Protein AF-A0AAQ4E4M3-F1 (afdb_monomer_lite)

Sequence (97 aa):
MPHSAQDTNKAARLACGCLLQVVDAVLTGKCRNGVALTRPPGHHSDKDTVSGFCIFNNAAVAARYAMQRYGLKRILIFDWDVHHGNGTQEIFYDSNS

Structure (mmCIF, N/CA/C/O backbone):
data_AF-A0AAQ4E4M3-F1
#
_entry.id   AF-A0AAQ4E4M3-F1
#
loop_
_atom_site.group_PDB
_atom_site.id
_atom_site.type_symbol
_atom_site.label_atom_id
_atom_site.label_alt_id
_atom_site.label_comp_id
_atom_site.label_asym_id
_atom_site.label_entity_id
_atom_site.label_seq_id
_atom_site.pdbx_PDB_ins_code
_atom_site.Cartn_x
_atom_site.Cartn_y
_atom_site.Cartn_z
_atom_site.occupancy
_atom_site.B_iso_or_equiv
_atom_site.aut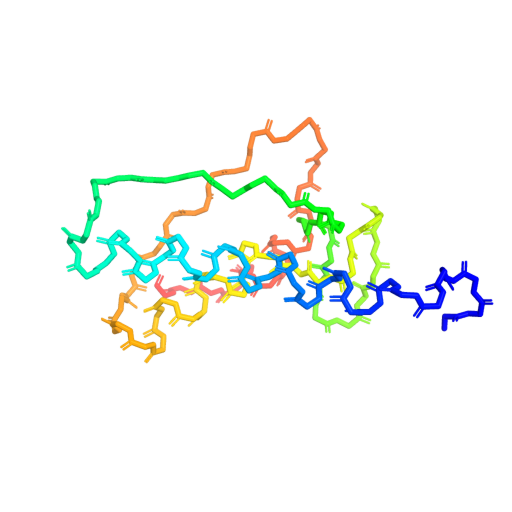h_seq_id
_atom_site.auth_comp_id
_atom_site.auth_asym_id
_atom_site.auth_atom_id
_atom_site.pdbx_PDB_model_num
ATOM 1 N N . MET A 1 1 ? 19.116 4.209 -9.890 1.00 54.31 1 MET A N 1
ATOM 2 C CA . MET A 1 1 ? 18.106 3.936 -10.938 1.00 54.31 1 MET A CA 1
ATOM 3 C C . MET A 1 1 ? 18.424 4.752 -12.189 1.00 54.31 1 MET A C 1
ATOM 5 O O . MET A 1 1 ? 17.893 5.845 -12.319 1.00 54.31 1 MET A O 1
ATOM 9 N N . PRO A 1 2 ? 19.304 4.289 -13.094 1.00 49.12 2 PRO A N 1
ATOM 10 C CA . PRO A 1 2 ? 19.677 5.062 -14.283 1.00 49.12 2 PRO A CA 1
ATOM 11 C C . PRO A 1 2 ? 18.683 4.933 -15.458 1.00 49.12 2 PRO A C 1
ATOM 13 O O . PRO A 1 2 ? 18.888 5.575 -16.482 1.00 49.12 2 PRO A O 1
ATOM 16 N N . HIS A 1 3 ? 17.624 4.116 -15.338 1.00 64.38 3 HIS A N 1
ATOM 17 C CA . HIS A 1 3 ? 16.763 3.740 -16.477 1.00 64.38 3 HIS A CA 1
ATOM 18 C C . HIS A 1 3 ? 15.246 3.830 -16.225 1.00 64.38 3 HIS A C 1
ATOM 20 O O . HIS A 1 3 ? 14.467 3.353 -17.047 1.00 64.38 3 HIS A O 1
ATOM 26 N N . SER A 1 4 ? 14.786 4.422 -15.118 1.00 76.25 4 SER A N 1
ATOM 27 C CA . SER A 1 4 ? 13.355 4.705 -14.946 1.00 76.25 4 SER A CA 1
ATOM 28 C C . SER A 1 4 ? 12.974 6.002 -15.667 1.00 76.25 4 SER A C 1
ATOM 30 O O . SER A 1 4 ? 13.753 6.953 -15.706 1.00 76.25 4 SER A O 1
ATOM 32 N N . ALA A 1 5 ? 11.765 6.058 -16.236 1.00 85.56 5 ALA A N 1
ATOM 33 C CA . ALA A 1 5 ? 11.249 7.289 -16.833 1.00 85.56 5 ALA A CA 1
ATOM 34 C C . ALA A 1 5 ? 11.221 8.416 -15.785 1.00 85.56 5 ALA A C 1
ATOM 36 O O . ALA A 1 5 ? 10.956 8.144 -14.609 1.00 85.56 5 ALA A O 1
ATOM 37 N N . GLN A 1 6 ? 11.451 9.663 -16.207 1.00 86.44 6 GLN A N 1
ATOM 38 C CA . GLN A 1 6 ? 11.598 10.827 -15.317 1.00 86.44 6 GLN A CA 1
ATOM 39 C C . GLN A 1 6 ? 10.451 10.960 -14.295 1.00 86.44 6 GLN A C 1
ATOM 41 O O . GLN A 1 6 ? 10.694 11.251 -13.125 1.00 86.44 6 GLN A O 1
ATOM 46 N N . ASP A 1 7 ? 9.215 10.637 -14.690 1.00 94.31 7 ASP A N 1
ATOM 47 C CA . ASP A 1 7 ? 8.029 10.741 -13.828 1.00 94.31 7 ASP A CA 1
ATOM 48 C C . ASP A 1 7 ? 7.751 9.512 -12.946 1.00 94.31 7 ASP A C 1
ATOM 50 O O . ASP A 1 7 ? 6.785 9.505 -12.179 1.00 94.31 7 ASP A O 1
ATOM 54 N N . THR A 1 8 ? 8.582 8.468 -13.003 1.00 95.19 8 THR A N 1
ATOM 55 C CA . THR A 1 8 ? 8.327 7.192 -12.307 1.00 95.19 8 THR A CA 1
ATOM 56 C C . THR A 1 8 ? 8.170 7.379 -10.800 1.00 95.19 8 THR A C 1
ATOM 58 O O . THR A 1 8 ? 7.265 6.806 -10.198 1.00 95.19 8 THR A O 1
ATOM 61 N N . ASN A 1 9 ? 9.009 8.214 -10.178 1.00 95.25 9 ASN A N 1
ATOM 62 C CA . ASN A 1 9 ? 8.910 8.474 -8.741 1.00 95.25 9 ASN A CA 1
ATOM 63 C C . ASN A 1 9 ? 7.593 9.183 -8.386 1.00 95.25 9 ASN A C 1
ATOM 65 O O . ASN A 1 9 ? 6.900 8.778 -7.452 1.00 95.25 9 ASN A O 1
ATOM 69 N N . LYS A 1 10 ? 7.209 10.201 -9.165 1.00 97.44 10 LYS A N 1
ATOM 70 C CA . LYS A 1 10 ? 5.943 10.920 -8.981 1.00 97.44 10 LYS A CA 1
ATOM 71 C C . LYS A 1 10 ? 4.753 9.973 -9.134 1.00 97.44 10 LYS A C 1
ATOM 73 O O . LYS A 1 10 ? 3.871 9.975 -8.278 1.00 97.44 10 LYS A O 1
ATOM 78 N N . ALA A 1 11 ? 4.756 9.140 -10.173 1.00 98.00 11 ALA A N 1
ATOM 79 C CA . ALA A 1 11 ? 3.724 8.134 -10.403 1.00 98.00 11 ALA A CA 1
ATOM 80 C C . ALA A 1 11 ? 3.636 7.126 -9.246 1.00 98.00 11 ALA A C 1
ATOM 82 O O . ALA A 1 11 ? 2.543 6.860 -8.760 1.00 98.00 11 ALA A O 1
ATOM 83 N N . ALA A 1 12 ? 4.769 6.633 -8.736 1.00 97.88 12 ALA A N 1
ATOM 84 C CA . ALA A 1 12 ? 4.807 5.722 -7.590 1.00 97.88 12 ALA A CA 1
ATOM 85 C C . ALA A 1 12 ? 4.226 6.354 -6.313 1.00 97.88 12 ALA A C 1
ATOM 87 O O . ALA A 1 12 ? 3.442 5.723 -5.607 1.00 97.88 12 ALA A O 1
ATOM 88 N N . ARG A 1 13 ? 4.536 7.628 -6.033 1.00 98.19 13 ARG A N 1
ATOM 89 C CA . ARG A 1 13 ? 3.942 8.355 -4.893 1.00 98.19 13 ARG A CA 1
ATOM 90 C C . ARG A 1 13 ? 2.431 8.533 -5.053 1.00 98.19 13 ARG A C 1
ATOM 92 O O . ARG A 1 13 ? 1.700 8.404 -4.073 1.00 98.19 13 ARG A O 1
ATOM 99 N N . LEU A 1 14 ? 1.961 8.806 -6.272 1.00 98.62 14 LEU A N 1
ATOM 100 C CA . LEU A 1 14 ? 0.530 8.903 -6.580 1.00 98.62 14 LEU A CA 1
ATOM 101 C C . LEU A 1 14 ? -0.179 7.546 -6.462 1.00 98.62 14 LEU A C 1
ATOM 103 O O . LEU A 1 14 ? -1.293 7.504 -5.950 1.00 98.62 14 LEU A O 1
ATOM 107 N N . ALA A 1 15 ? 0.466 6.448 -6.867 1.00 98.62 15 ALA A N 1
ATOM 108 C CA . ALA A 1 15 ? -0.048 5.089 -6.700 1.00 98.62 15 ALA A CA 1
ATOM 109 C C . ALA A 1 15 ? -0.287 4.758 -5.217 1.00 98.62 15 ALA A C 1
ATO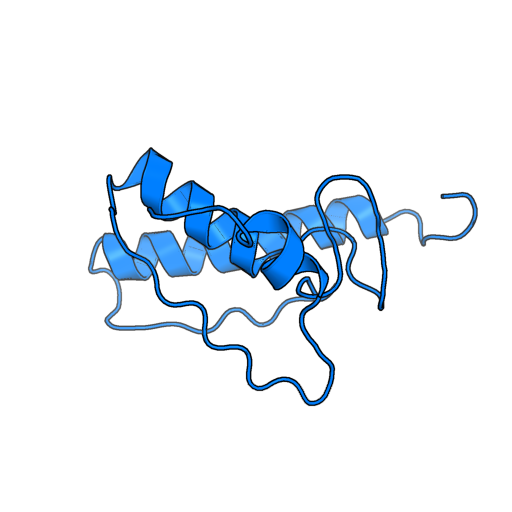M 111 O O . ALA A 1 15 ? -1.408 4.410 -4.847 1.00 98.62 15 ALA A O 1
ATOM 112 N N . CYS A 1 16 ? 0.709 4.979 -4.349 1.00 98.56 16 CYS A N 1
ATOM 113 C CA . CYS A 1 16 ? 0.531 4.855 -2.898 1.00 98.56 16 CYS A CA 1
ATOM 114 C C . CYS A 1 16 ? -0.602 5.759 -2.391 1.00 98.56 16 CYS A C 1
ATOM 116 O O . CYS A 1 16 ? -1.517 5.293 -1.717 1.00 98.56 16 CYS A O 1
ATOM 118 N N . GLY A 1 17 ? -0.562 7.050 -2.738 1.00 98.69 17 GLY A N 1
ATOM 119 C CA . GLY A 1 17 ? -1.536 8.038 -2.271 1.00 98.69 17 GLY A CA 1
ATOM 120 C C . GLY A 1 17 ? -2.977 7.703 -2.655 1.00 98.69 17 GLY A C 1
ATOM 121 O O . GLY A 1 17 ? -3.880 7.893 -1.845 1.00 98.69 17 GLY A O 1
ATOM 122 N N . CYS A 1 18 ? -3.198 7.148 -3.849 1.00 98.62 18 CYS A N 1
ATOM 123 C CA . CYS A 1 18 ? -4.512 6.700 -4.301 1.00 98.62 18 CYS A CA 1
ATOM 124 C C . CYS A 1 18 ? -5.094 5.625 -3.371 1.00 98.62 18 CYS A C 1
ATOM 126 O O . CYS A 1 18 ? -6.240 5.746 -2.939 1.00 98.62 18 CYS A O 1
ATOM 128 N N . LEU A 1 19 ? -4.295 4.623 -2.987 1.00 98.75 19 LEU A N 1
ATOM 129 C CA . LEU A 1 19 ? -4.744 3.593 -2.050 1.00 98.75 19 LEU A CA 1
ATOM 130 C C . LEU A 1 19 ? -4.970 4.156 -0.638 1.00 98.75 19 LEU A C 1
ATOM 132 O O . LEU A 1 19 ? -5.935 3.768 0.017 1.00 98.75 19 LEU A O 1
ATOM 136 N N . LEU A 1 20 ? -4.157 5.119 -0.189 1.00 98.88 20 LEU A N 1
ATOM 137 C CA . LEU A 1 20 ? -4.389 5.796 1.095 1.00 98.88 20 LEU A CA 1
ATOM 138 C C . LEU A 1 20 ? -5.730 6.544 1.126 1.00 98.88 20 LEU A C 1
ATOM 140 O O . LEU A 1 20 ? -6.430 6.483 2.131 1.00 98.88 20 LEU A O 1
ATOM 144 N N . GLN A 1 21 ? -6.134 7.186 0.024 1.00 98.81 21 GLN A N 1
ATOM 145 C CA . GLN A 1 21 ? -7.451 7.831 -0.064 1.00 98.81 21 GLN A CA 1
ATOM 146 C C . GLN A 1 21 ? -8.603 6.823 0.038 1.00 98.81 21 GLN A C 1
ATOM 148 O O . GLN A 1 21 ? -9.624 7.125 0.656 1.00 98.81 21 GLN A O 1
ATOM 153 N N . VAL A 1 22 ? -8.445 5.619 -0.526 1.00 98.81 22 VAL A N 1
ATOM 154 C CA . VAL A 1 22 ? -9.428 4.534 -0.365 1.00 98.81 22 VAL A CA 1
ATOM 155 C C . VAL A 1 22 ? -9.502 4.084 1.094 1.00 98.81 22 VAL A C 1
ATOM 157 O O . VAL A 1 22 ? -10.602 3.954 1.630 1.00 98.81 22 VAL A O 1
ATOM 160 N N . VAL A 1 23 ? -8.355 3.900 1.756 1.00 98.81 23 VAL A N 1
ATOM 161 C CA . VAL A 1 23 ? -8.295 3.566 3.189 1.00 98.81 23 VAL A CA 1
ATOM 162 C C . VAL A 1 23 ? -9.005 4.628 4.028 1.00 98.81 23 VAL A C 1
ATOM 164 O O . VAL A 1 23 ? -9.867 4.280 4.834 1.00 98.81 23 VAL A O 1
ATOM 167 N N . ASP A 1 24 ? -8.708 5.910 3.805 1.00 98.81 24 ASP A N 1
ATOM 168 C CA . ASP A 1 24 ? -9.361 7.021 4.501 1.00 98.81 24 ASP A CA 1
ATOM 169 C C . ASP A 1 24 ? -10.878 6.998 4.288 1.00 98.81 24 ASP A C 1
ATOM 171 O O . ASP A 1 24 ? -11.644 7.117 5.245 1.00 98.81 24 ASP A O 1
ATOM 175 N N . ALA A 1 25 ? -11.339 6.838 3.044 1.00 98.88 25 ALA A N 1
ATOM 176 C CA . ALA A 1 25 ? -12.762 6.840 2.718 1.00 98.88 25 ALA A CA 1
ATOM 177 C C . ALA A 1 25 ? -13.519 5.691 3.402 1.00 98.88 25 ALA A C 1
ATOM 179 O O . ALA A 1 25 ? -14.605 5.916 3.942 1.00 98.88 25 ALA A O 1
ATOM 180 N N . VAL A 1 26 ? -12.929 4.493 3.442 1.00 98.81 26 VAL A N 1
ATOM 181 C CA . VAL A 1 26 ? -13.522 3.326 4.109 1.00 98.81 26 VAL A CA 1
ATOM 182 C C . VAL A 1 26 ? -13.518 3.501 5.628 1.00 98.81 26 VAL A C 1
ATOM 184 O O . VAL A 1 26 ? -14.558 3.355 6.267 1.00 98.81 26 VAL A O 1
ATOM 187 N N . LEU A 1 27 ? -12.381 3.866 6.227 1.00 98.62 27 LEU A N 1
ATOM 188 C CA . LEU A 1 27 ? -12.251 3.960 7.687 1.00 98.62 27 LEU A CA 1
ATOM 189 C C . LEU A 1 27 ? -12.970 5.172 8.293 1.00 98.62 27 LEU A C 1
ATOM 191 O O . LEU A 1 27 ? -13.291 5.158 9.477 1.00 98.62 27 LEU A O 1
ATOM 195 N N . THR A 1 28 ? -13.267 6.202 7.496 1.00 98.56 28 THR A N 1
ATOM 196 C CA . THR A 1 28 ? -14.110 7.340 7.914 1.00 98.56 28 THR A CA 1
ATOM 197 C C . THR A 1 28 ? -15.596 7.149 7.604 1.00 98.56 28 THR A C 1
ATOM 199 O O . THR A 1 28 ? -16.389 8.050 7.862 1.00 98.56 28 THR A O 1
ATOM 202 N N . GLY A 1 29 ? -15.994 5.998 7.051 1.00 98.44 29 GLY A N 1
ATOM 203 C CA . GLY A 1 29 ? -17.393 5.684 6.753 1.00 98.44 29 GLY A CA 1
ATOM 204 C C . GLY A 1 29 ? -17.978 6.423 5.545 1.00 98.44 29 GLY A C 1
ATOM 205 O O . GLY A 1 29 ? -19.188 6.374 5.338 1.00 98.44 29 GLY A O 1
ATOM 206 N N . LYS A 1 30 ? -17.153 7.086 4.721 1.00 98.69 30 LYS A N 1
ATOM 207 C CA . LYS A 1 30 ? -17.604 7.721 3.467 1.00 98.69 30 LYS A CA 1
ATOM 208 C C . LYS A 1 30 ? -18.047 6.691 2.429 1.00 98.69 30 LYS A C 1
ATOM 210 O O . LYS A 1 30 ? -18.891 6.988 1.590 1.00 98.69 30 LYS A O 1
ATOM 215 N N . CYS A 1 31 ? -17.480 5.489 2.474 1.00 98.31 31 CYS A N 1
ATOM 216 C CA . CYS A 1 31 ? -17.914 4.349 1.678 1.00 98.31 31 CYS A CA 1
ATOM 217 C C . CYS A 1 31 ? -17.741 3.040 2.457 1.00 98.31 31 CYS A C 1
ATOM 219 O O . CYS A 1 31 ? -16.980 2.961 3.418 1.00 98.31 31 CYS A O 1
ATOM 221 N N . ARG A 1 32 ? -18.452 1.988 2.031 1.00 98.62 32 ARG A N 1
ATOM 222 C CA . ARG A 1 32 ? -18.344 0.650 2.639 1.00 98.62 32 ARG A CA 1
ATOM 223 C C . ARG A 1 32 ? -17.066 -0.089 2.218 1.00 98.62 32 ARG A C 1
ATOM 225 O O . ARG A 1 32 ? -16.548 -0.897 2.978 1.00 98.62 32 ARG A O 1
ATOM 232 N N . ASN A 1 33 ? -16.612 0.133 0.988 1.00 98.69 33 ASN A N 1
ATOM 233 C CA . ASN A 1 33 ? -15.431 -0.475 0.376 1.00 98.69 33 ASN A CA 1
ATOM 234 C C . ASN A 1 33 ? -14.924 0.425 -0.768 1.00 98.69 33 ASN A C 1
ATOM 236 O O . ASN A 1 33 ? -15.559 1.430 -1.097 1.00 98.69 33 ASN A O 1
ATOM 240 N N . GLY A 1 34 ? -13.781 0.084 -1.364 1.00 98.12 34 GLY A N 1
ATOM 241 C CA . GLY A 1 34 ? -13.245 0.804 -2.515 1.00 98.12 34 GLY A CA 1
ATOM 242 C C . GLY A 1 34 ? -12.132 0.041 -3.228 1.00 98.12 34 GLY A C 1
ATOM 243 O O . GLY A 1 34 ? -11.601 -0.937 -2.706 1.00 98.12 34 GLY A O 1
ATOM 244 N N . VAL A 1 35 ? -11.796 0.504 -4.431 1.00 98.31 35 VAL A N 1
ATOM 245 C CA . VAL A 1 35 ? -10.749 -0.059 -5.293 1.00 98.31 35 VAL A CA 1
ATOM 246 C C . VAL A 1 35 ? 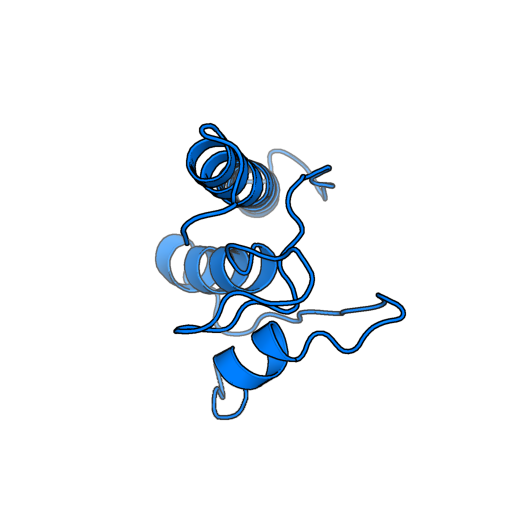-9.838 1.077 -5.747 1.00 98.31 35 VAL A C 1
ATOM 248 O O . VAL A 1 35 ? -10.324 2.121 -6.179 1.00 98.31 35 VAL A O 1
ATOM 251 N N . ALA A 1 36 ? -8.523 0.870 -5.666 1.00 98.38 36 ALA A N 1
ATOM 252 C CA . ALA A 1 36 ? -7.524 1.788 -6.205 1.00 98.38 36 ALA A CA 1
ATOM 253 C C . ALA A 1 36 ? -6.931 1.201 -7.494 1.00 98.38 36 ALA A C 1
ATOM 255 O O . ALA A 1 36 ? -6.307 0.142 -7.470 1.00 98.38 36 ALA A O 1
ATOM 256 N N . LEU A 1 37 ? -7.118 1.888 -8.623 1.00 98.19 37 LEU A N 1
ATOM 257 C CA . LEU A 1 37 ? -6.542 1.502 -9.914 1.00 98.19 37 LEU A CA 1
ATOM 258 C C . LEU A 1 37 ? -5.214 2.236 -10.110 1.00 98.19 37 LEU A C 1
ATOM 260 O O . LEU A 1 37 ? -5.185 3.391 -10.534 1.00 98.19 37 LEU A O 1
ATOM 264 N N . THR A 1 38 ? -4.109 1.584 -9.759 1.00 97.69 38 THR A N 1
ATOM 265 C CA . THR A 1 38 ? -2.804 2.247 -9.634 1.00 97.69 38 THR A CA 1
ATOM 266 C C . THR A 1 38 ? -1.753 1.689 -10.584 1.00 97.69 38 THR A C 1
ATOM 268 O O . THR A 1 38 ? -1.706 0.488 -10.835 1.00 97.69 38 THR A O 1
ATOM 271 N N . ARG A 1 39 ? -0.847 2.557 -11.047 1.00 97.62 39 ARG A N 1
ATOM 272 C CA . ARG A 1 39 ? 0.416 2.182 -11.695 1.00 97.62 39 ARG A CA 1
ATOM 273 C C . ARG A 1 39 ? 1.512 3.158 -11.245 1.00 97.62 39 ARG A C 1
ATOM 275 O O . ARG A 1 39 ? 1.250 4.362 -11.285 1.00 97.62 39 ARG A O 1
ATOM 282 N N . PRO A 1 40 ? 2.722 2.699 -10.871 1.00 97.56 40 PRO A N 1
ATOM 283 C CA . PRO A 1 40 ? 3.213 1.309 -10.840 1.00 97.56 40 PRO A CA 1
ATOM 284 C C . PRO A 1 40 ? 2.551 0.407 -9.768 1.00 97.56 40 PRO A C 1
ATOM 286 O O . PRO A 1 40 ? 1.921 0.935 -8.846 1.00 97.56 40 PRO A O 1
ATOM 289 N N . PRO A 1 41 ? 2.659 -0.937 -9.902 1.00 98.38 41 PRO A N 1
ATOM 290 C CA . PRO A 1 41 ? 2.247 -1.900 -8.870 1.00 98.38 41 PRO A CA 1
ATOM 291 C C . PRO A 1 41 ? 3.162 -1.829 -7.631 1.00 98.38 41 PRO A C 1
ATOM 293 O O . PRO A 1 41 ? 4.050 -0.974 -7.573 1.00 98.38 41 PRO A O 1
ATOM 296 N N . GLY A 1 42 ? 2.941 -2.700 -6.632 1.00 98.25 42 GLY A N 1
ATOM 297 C CA . GLY A 1 42 ? 3.684 -2.619 -5.366 1.00 98.25 42 GLY A CA 1
ATOM 298 C C . GLY A 1 42 ? 4.188 -3.907 -4.704 1.00 98.25 42 GLY A C 1
ATOM 299 O O . GLY A 1 42 ? 5.204 -3.844 -4.017 1.00 98.25 42 GLY A O 1
ATOM 300 N N . HIS A 1 43 ? 3.542 -5.061 -4.883 1.00 98.56 43 HIS A N 1
ATOM 301 C CA . HIS A 1 43 ? 3.739 -6.217 -3.989 1.00 98.56 43 HIS A CA 1
ATOM 302 C C . HIS A 1 43 ? 5.131 -6.890 -4.016 1.00 98.56 43 HIS A C 1
ATOM 304 O O . HIS A 1 43 ? 5.465 -7.630 -3.092 1.00 98.56 43 HIS A O 1
ATOM 310 N N . HIS A 1 44 ? 5.973 -6.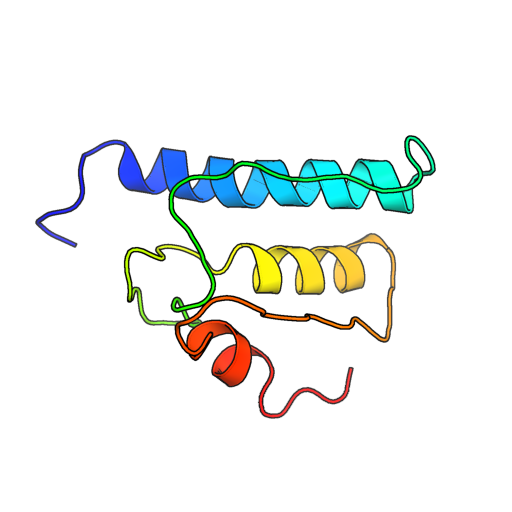597 -5.013 1.00 98.50 44 HIS A N 1
ATOM 311 C CA . HIS A 1 44 ? 7.350 -7.101 -5.101 1.00 98.50 44 HIS A CA 1
ATOM 312 C C . HIS A 1 44 ? 8.395 -6.189 -4.448 1.00 98.50 44 HIS A C 1
ATOM 314 O O . HIS A 1 44 ? 9.523 -6.624 -4.225 1.00 98.50 44 HIS A O 1
ATOM 320 N N . SER A 1 45 ? 8.055 -4.925 -4.170 1.00 97.88 45 SER A N 1
ATOM 321 C CA . SER A 1 45 ? 8.990 -3.976 -3.558 1.00 97.88 45 SER A CA 1
ATOM 322 C C . SER A 1 45 ? 9.092 -4.252 -2.061 1.00 97.88 45 SER A C 1
ATOM 324 O O . SER A 1 45 ? 8.065 -4.311 -1.379 1.00 97.88 45 SER A O 1
ATOM 326 N N . ASP A 1 46 ? 10.310 -4.396 -1.549 1.00 95.56 46 ASP A N 1
ATOM 327 C CA . ASP A 1 46 ? 10.577 -4.464 -0.110 1.00 95.56 46 ASP A CA 1
ATOM 328 C C . ASP A 1 46 ? 11.067 -3.098 0.417 1.00 95.56 46 ASP A C 1
ATOM 330 O O . ASP A 1 46 ? 10.868 -2.064 -0.230 1.00 95.56 46 ASP A O 1
ATOM 334 N N . LYS A 1 47 ? 11.644 -3.074 1.624 1.00 93.44 47 LYS A N 1
ATOM 335 C CA . LYS A 1 47 ? 12.134 -1.852 2.278 1.00 93.44 47 LYS A CA 1
ATOM 336 C C . LYS A 1 47 ? 13.308 -1.176 1.557 1.00 93.44 47 LYS A C 1
ATOM 338 O O . LYS A 1 47 ? 13.377 0.050 1.570 1.00 93.44 47 LYS A O 1
ATOM 343 N N . ASP A 1 48 ? 14.193 -1.953 0.936 1.00 93.94 48 ASP A N 1
ATOM 344 C CA . ASP A 1 48 ? 15.464 -1.484 0.369 1.00 93.94 48 ASP A CA 1
ATOM 345 C C . ASP A 1 48 ? 15.593 -1.792 -1.136 1.00 93.94 48 ASP A C 1
ATOM 347 O O . ASP A 1 48 ? 16.485 -1.266 -1.806 1.00 93.94 48 ASP A O 1
ATOM 351 N N . THR A 1 49 ? 14.683 -2.600 -1.691 1.00 94.56 49 THR A N 1
ATOM 352 C CA . THR A 1 49 ? 14.757 -3.116 -3.059 1.00 94.56 49 THR A CA 1
ATOM 353 C C . THR A 1 49 ? 13.494 -2.817 -3.861 1.00 94.56 49 THR A C 1
ATOM 355 O O . THR A 1 49 ? 12.365 -3.111 -3.461 1.00 94.56 49 THR A O 1
ATOM 358 N N . VAL A 1 50 ? 13.710 -2.292 -5.067 1.00 95.12 50 VAL A N 1
ATOM 359 C CA . VAL A 1 50 ? 12.708 -2.189 -6.136 1.00 95.12 50 VAL A CA 1
ATOM 360 C C . VAL A 1 50 ? 12.786 -3.443 -7.004 1.00 95.12 50 VAL A C 1
ATOM 362 O O . VAL A 1 50 ? 13.871 -3.804 -7.457 1.00 95.12 50 VAL A O 1
ATOM 365 N N . SER A 1 51 ? 11.651 -4.085 -7.279 1.00 95.56 51 SER A N 1
ATOM 366 C CA . SER A 1 51 ? 11.586 -5.335 -8.053 1.00 95.56 51 SER A CA 1
ATOM 367 C C . SER A 1 51 ? 10.236 -5.490 -8.755 1.00 95.56 51 SER A C 1
ATOM 369 O O . SER A 1 51 ? 9.267 -4.851 -8.359 1.00 95.56 51 SER A O 1
ATOM 371 N N . GLY A 1 52 ? 10.151 -6.306 -9.812 1.00 95.88 52 GLY A N 1
ATOM 372 C CA . GLY A 1 52 ? 8.877 -6.671 -10.457 1.00 95.88 52 GLY A CA 1
ATOM 373 C C . GLY A 1 52 ? 8.003 -5.478 -10.866 1.00 95.88 52 GLY A C 1
ATOM 374 O O . GLY A 1 52 ? 6.804 -5.464 -10.607 1.00 95.88 52 GLY A O 1
ATOM 375 N N . PHE A 1 53 ? 8.615 -4.422 -11.418 1.00 96.50 53 PHE A N 1
ATOM 376 C CA . PHE A 1 53 ? 7.969 -3.136 -11.751 1.00 96.50 53 PHE A CA 1
ATOM 377 C C . PHE A 1 53 ? 7.402 -2.343 -10.555 1.00 96.50 53 PHE A C 1
ATOM 379 O O . PHE A 1 53 ? 6.829 -1.268 -10.745 1.00 96.50 53 PHE A O 1
ATOM 386 N N . CYS A 1 54 ? 7.580 -2.836 -9.331 1.00 97.69 54 CYS A N 1
ATOM 387 C CA . CYS A 1 54 ? 7.095 -2.246 -8.093 1.00 97.69 54 CYS A CA 1
ATOM 388 C C . CYS A 1 54 ? 8.151 -1.319 -7.493 1.00 97.69 54 CYS A C 1
ATOM 390 O O . CYS A 1 54 ? 9.212 -1.783 -7.090 1.00 97.69 54 CYS A O 1
ATOM 392 N N . ILE A 1 55 ? 7.851 -0.019 -7.415 1.00 96.81 55 ILE A N 1
ATOM 393 C CA . ILE A 1 55 ? 8.777 0.998 -6.879 1.00 96.81 55 ILE A CA 1
ATOM 394 C C . ILE A 1 55 ? 8.572 1.221 -5.375 1.00 96.81 55 ILE A C 1
ATOM 396 O O . ILE A 1 55 ? 9.531 1.429 -4.643 1.00 96.81 55 ILE A O 1
ATOM 400 N N . PHE A 1 56 ? 7.314 1.211 -4.936 1.00 98.06 56 PHE A N 1
ATOM 401 C CA . PHE A 1 56 ? 6.917 1.238 -3.532 1.00 98.06 56 PHE A CA 1
ATOM 402 C C . PHE A 1 56 ? 5.874 0.156 -3.307 1.00 98.06 56 PHE A C 1
ATOM 404 O O . PHE A 1 56 ? 5.060 -0.112 -4.190 1.00 98.06 56 PHE A O 1
ATOM 411 N N . ASN A 1 57 ? 5.840 -0.419 -2.108 1.00 98.56 57 ASN A N 1
ATOM 412 C CA . ASN A 1 57 ? 4.820 -1.397 -1.763 1.00 98.56 57 ASN A CA 1
ATOM 413 C C . ASN A 1 57 ? 3.521 -0.713 -1.316 1.00 98.56 57 ASN A C 1
ATOM 415 O O . ASN A 1 57 ? 3.325 -0.437 -0.132 1.00 98.56 57 ASN A O 1
ATOM 419 N N . ASN A 1 58 ? 2.637 -0.427 -2.279 1.00 98.62 58 ASN A N 1
ATOM 420 C CA . ASN A 1 58 ? 1.367 0.274 -2.047 1.00 98.62 58 ASN A CA 1
ATOM 421 C C . ASN A 1 58 ? 0.555 -0.359 -0.897 1.00 98.62 58 ASN A C 1
ATOM 423 O O . ASN A 1 58 ? 0.093 0.356 -0.007 1.00 98.62 58 ASN A O 1
ATOM 427 N N . ALA A 1 59 ? 0.409 -1.691 -0.893 1.00 98.50 59 ALA A N 1
ATOM 428 C CA . ALA A 1 59 ? -0.365 -2.422 0.112 1.00 98.50 59 ALA A CA 1
ATOM 429 C C . ALA A 1 59 ? 0.281 -2.355 1.503 1.00 98.50 59 ALA A C 1
ATOM 431 O O . ALA A 1 59 ? -0.404 -2.068 2.486 1.00 98.50 59 ALA A O 1
ATOM 432 N N . ALA A 1 60 ? 1.600 -2.544 1.596 1.00 98.31 60 ALA A N 1
ATOM 433 C CA . ALA A 1 60 ? 2.307 -2.448 2.869 1.00 98.31 60 ALA A CA 1
ATOM 434 C C . ALA A 1 60 ? 2.279 -1.026 3.449 1.00 98.31 60 ALA A C 1
ATOM 436 O O . ALA A 1 60 ? 2.051 -0.852 4.649 1.00 98.31 60 ALA A O 1
ATOM 437 N N . VAL A 1 61 ? 2.442 -0.003 2.601 1.00 98.69 61 VAL A N 1
ATOM 438 C CA . VAL A 1 61 ? 2.305 1.407 2.995 1.00 98.69 61 VAL A CA 1
ATOM 439 C C . VAL A 1 61 ? 0.893 1.682 3.514 1.00 98.69 61 VAL A C 1
ATOM 441 O O . VAL A 1 61 ? 0.747 2.29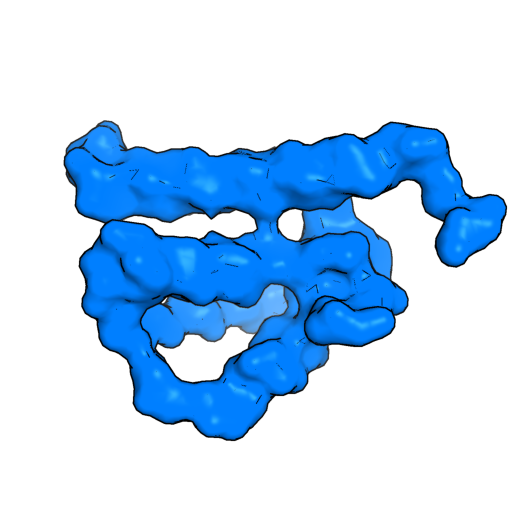1 4.571 1.00 98.69 61 VAL A O 1
ATOM 444 N N . ALA A 1 62 ? -0.143 1.194 2.827 1.00 98.75 62 ALA A N 1
ATOM 445 C CA . ALA A 1 62 ? -1.532 1.350 3.251 1.00 98.75 62 ALA A CA 1
ATOM 446 C C . ALA A 1 62 ? -1.829 0.662 4.592 1.00 98.75 62 ALA A C 1
ATOM 448 O O . ALA A 1 62 ? -2.470 1.261 5.456 1.00 98.75 62 ALA A O 1
ATOM 449 N N . ALA A 1 63 ? -1.315 -0.552 4.805 1.00 98.50 63 ALA A N 1
ATOM 450 C CA . ALA A 1 63 ? -1.464 -1.262 6.071 1.00 98.50 63 ALA A CA 1
ATOM 451 C C . ALA A 1 63 ? -0.805 -0.492 7.227 1.00 98.50 63 ALA A C 1
ATOM 453 O O . ALA A 1 63 ? -1.465 -0.168 8.215 1.00 98.50 63 ALA A O 1
ATOM 454 N N . ARG A 1 64 ? 0.469 -0.099 7.082 1.00 98.12 64 ARG A N 1
ATOM 455 C CA . ARG A 1 64 ? 1.185 0.690 8.101 1.00 98.12 64 ARG A CA 1
ATOM 456 C C . ARG A 1 64 ? 0.507 2.033 8.370 1.00 98.12 64 ARG A C 1
ATOM 458 O O . ARG A 1 64 ? 0.387 2.429 9.528 1.00 98.12 64 ARG A O 1
ATOM 465 N N . TYR A 1 65 ? 0.023 2.702 7.327 1.00 98.75 65 TYR A N 1
ATOM 466 C CA . TYR A 1 65 ? -0.733 3.945 7.449 1.00 98.75 65 TYR A CA 1
ATOM 467 C C . TYR A 1 65 ? -2.009 3.760 8.273 1.00 98.75 65 TYR A C 1
ATOM 469 O O . TYR A 1 65 ? -2.254 4.526 9.204 1.00 98.75 65 TYR A O 1
ATOM 477 N N . ALA A 1 66 ? -2.796 2.722 7.986 1.00 98.62 66 ALA A N 1
ATOM 478 C CA . ALA A 1 66 ? -4.032 2.449 8.708 1.00 98.62 66 ALA A CA 1
ATOM 479 C C . ALA A 1 66 ? -3.772 2.140 10.195 1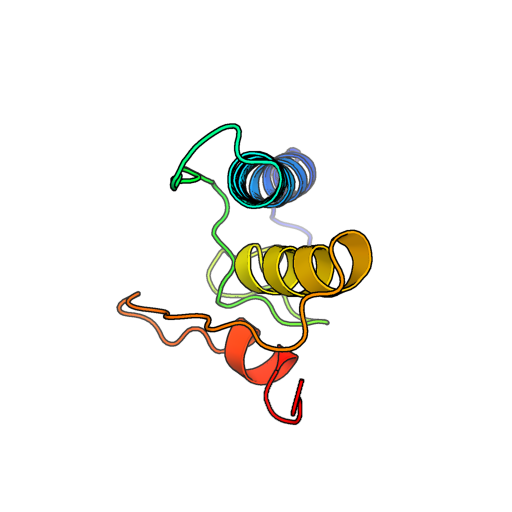.00 98.62 66 ALA A C 1
ATOM 481 O O . ALA A 1 66 ? -4.495 2.624 11.067 1.00 98.62 66 ALA A O 1
ATOM 482 N N . MET A 1 67 ? -2.696 1.411 10.504 1.00 97.88 67 MET A N 1
ATOM 483 C CA . MET A 1 67 ? -2.269 1.166 11.887 1.00 97.88 67 MET A CA 1
ATOM 484 C C . MET A 1 67 ? -1.871 2.459 12.608 1.00 97.88 67 MET A C 1
ATOM 486 O O . MET A 1 67 ? -2.310 2.697 13.731 1.00 97.88 67 MET A O 1
ATOM 490 N N . GLN A 1 68 ? -1.051 3.303 11.974 1.00 98.31 68 GLN A N 1
ATOM 491 C CA . GLN A 1 68 ? -0.533 4.532 12.585 1.00 98.31 68 GLN A CA 1
ATOM 492 C C . GLN A 1 68 ? -1.611 5.608 12.749 1.00 98.31 68 GLN A C 1
ATOM 494 O O . GLN A 1 68 ? -1.676 6.257 13.789 1.00 98.31 68 GLN A O 1
ATOM 499 N N . ARG A 1 69 ? -2.457 5.806 11.733 1.00 98.44 69 ARG A N 1
ATOM 500 C CA . ARG A 1 69 ? -3.454 6.883 11.713 1.00 98.44 69 ARG A CA 1
ATOM 501 C C . ARG A 1 69 ? -4.751 6.521 12.423 1.00 98.44 69 ARG A C 1
ATOM 503 O O . ARG A 1 69 ? -5.327 7.378 13.085 1.00 98.44 69 ARG A O 1
ATOM 510 N N . TYR A 1 70 ? -5.214 5.283 12.266 1.00 98.31 70 TYR A N 1
ATOM 511 C CA . TYR A 1 70 ? -6.514 4.833 12.775 1.00 98.31 70 TYR A CA 1
ATOM 512 C C . TYR A 1 70 ? -6.396 3.848 13.944 1.00 98.31 70 TYR A C 1
ATOM 514 O O . TYR A 1 70 ? -7.409 3.404 14.477 1.00 98.31 70 TYR A O 1
ATOM 522 N N . GLY A 1 71 ? -5.177 3.501 14.367 1.00 97.88 71 GLY A N 1
ATOM 523 C CA . GLY A 1 71 ? -4.948 2.649 15.534 1.00 97.88 71 GLY A CA 1
ATOM 524 C C . GLY A 1 71 ? -5.328 1.181 15.331 1.00 97.88 71 GLY A C 1
ATOM 525 O O . GLY A 1 71 ? -5.430 0.450 16.322 1.00 97.88 71 GLY A O 1
ATOM 526 N N . LEU A 1 72 ? -5.530 0.737 14.081 1.00 97.75 72 LEU A N 1
ATOM 527 C CA . LEU A 1 72 ? -5.798 -0.668 13.774 1.00 97.75 72 LEU A CA 1
ATOM 528 C C . LEU A 1 72 ? -4.662 -1.543 14.307 1.00 97.75 72 LEU A C 1
ATOM 530 O O . LEU A 1 72 ? -3.485 -1.214 14.162 1.00 97.75 72 LEU A O 1
ATOM 534 N N . LYS A 1 73 ? -5.034 -2.656 14.940 1.00 97.19 73 LYS A N 1
ATOM 535 C CA . LYS A 1 73 ? -4.070 -3.624 15.473 1.00 97.19 73 LYS A CA 1
ATOM 536 C C . LYS A 1 73 ? -3.771 -4.697 14.440 1.00 97.19 73 LYS A C 1
ATOM 538 O O . LYS A 1 73 ? -2.637 -4.800 14.014 1.00 97.19 73 LYS A O 1
ATOM 543 N N . ARG A 1 74 ? -4.820 -5.346 13.933 1.00 97.50 74 ARG A N 1
ATOM 544 C CA . ARG A 1 74 ? -4.721 -6.446 12.971 1.00 97.50 74 ARG A CA 1
ATOM 545 C C . ARG A 1 74 ? -5.209 -6.023 11.593 1.00 97.50 74 ARG A C 1
ATOM 547 O O . ARG A 1 74 ? -6.267 -5.400 11.485 1.00 97.50 74 ARG A O 1
ATOM 554 N N . ILE A 1 75 ? -4.471 -6.409 10.556 1.00 98.12 75 ILE A N 1
ATOM 555 C CA . ILE A 1 75 ? -4.803 -6.173 9.146 1.00 98.12 75 ILE A CA 1
ATOM 556 C C . ILE A 1 75 ? -4.557 -7.466 8.368 1.00 98.12 75 ILE A C 1
ATOM 558 O O . ILE A 1 75 ? -3.509 -8.083 8.514 1.00 98.12 75 ILE A O 1
ATOM 562 N N . LEU A 1 76 ? -5.513 -7.860 7.523 1.00 98.12 76 LEU A N 1
ATOM 563 C CA . LEU A 1 76 ? -5.330 -8.939 6.553 1.00 98.12 76 LEU A CA 1
ATOM 564 C C . LEU A 1 76 ? -4.944 -8.337 5.200 1.00 98.12 76 LEU A C 1
ATOM 566 O O . LEU A 1 76 ? -5.704 -7.544 4.644 1.00 98.12 76 LEU A O 1
ATOM 570 N N . ILE A 1 77 ? -3.798 -8.750 4.659 1.00 98.38 77 ILE A N 1
ATOM 571 C CA . ILE A 1 77 ? -3.437 -8.523 3.258 1.00 98.38 77 ILE A CA 1
ATOM 572 C C . ILE A 1 77 ? -3.633 -9.848 2.525 1.00 98.38 77 ILE A C 1
ATOM 574 O O . ILE A 1 77 ? -2.946 -10.824 2.811 1.00 98.38 77 ILE A O 1
ATOM 578 N N . PHE A 1 78 ? -4.591 -9.879 1.602 1.00 98.38 78 PHE A N 1
ATOM 579 C CA . PHE A 1 78 ? -4.817 -11.016 0.718 1.00 98.38 78 PHE A CA 1
ATOM 580 C C . PHE A 1 78 ? -4.270 -10.675 -0.667 1.00 98.38 78 PHE A C 1
ATOM 582 O O . PHE A 1 78 ? -4.783 -9.769 -1.323 1.00 98.38 78 PHE A O 1
ATOM 589 N N . ASP A 1 79 ? -3.213 -11.374 -1.073 1.00 98.44 79 ASP A N 1
ATOM 590 C CA . ASP A 1 79 ? -2.584 -11.210 -2.380 1.00 98.44 79 ASP A CA 1
ATOM 591 C C . ASP A 1 79 ? -2.982 -12.383 -3.279 1.00 98.44 79 ASP A C 1
ATOM 593 O O . ASP A 1 79 ? -2.601 -13.527 -3.031 1.00 98.44 79 ASP A O 1
ATOM 597 N N . TRP A 1 80 ? -3.813 -12.092 -4.278 1.00 98.25 80 TRP A N 1
ATOM 598 C CA . TRP A 1 80 ? -4.271 -13.065 -5.268 1.00 98.25 80 TRP A CA 1
ATOM 599 C C . TRP A 1 80 ? -3.501 -12.981 -6.587 1.00 98.25 80 TRP A C 1
ATOM 601 O O . TRP A 1 80 ? -3.910 -13.614 -7.563 1.00 98.25 80 TRP A O 1
ATOM 611 N N . ASP A 1 81 ? -2.491 -12.105 -6.677 1.00 98.56 81 ASP A N 1
ATOM 612 C CA . ASP A 1 81 ? -1.725 -11.950 -7.906 1.00 98.56 81 ASP A CA 1
ATOM 613 C C . ASP A 1 81 ? -1.049 -13.286 -8.228 1.00 98.56 81 ASP A C 1
ATOM 615 O O . ASP A 1 81 ? -0.716 -14.074 -7.340 1.00 98.56 81 ASP A O 1
ATOM 619 N N . VAL A 1 82 ? -0.888 -13.577 -9.518 1.00 98.50 82 VAL A N 1
ATOM 620 C CA . VAL A 1 82 ? -0.283 -14.842 -9.949 1.00 98.50 82 VAL A CA 1
ATOM 621 C C . VAL A 1 82 ? 1.183 -14.943 -9.518 1.00 98.50 82 VAL A C 1
ATOM 623 O O . VAL A 1 82 ? 1.709 -16.046 -9.367 1.00 98.50 82 VAL A O 1
ATOM 626 N N . HIS A 1 83 ? 1.844 -13.803 -9.310 1.00 98.62 83 HIS A N 1
ATOM 627 C CA . HIS A 1 83 ? 3.199 -13.738 -8.795 1.00 98.62 83 HIS A CA 1
ATOM 628 C C . HIS A 1 83 ? 3.194 -13.624 -7.275 1.00 98.62 83 HIS A C 1
ATOM 630 O O . HIS A 1 83 ? 2.368 -12.950 -6.665 1.00 98.62 83 HIS A O 1
ATOM 636 N N . HIS A 1 84 ? 4.193 -14.242 -6.652 1.00 98.19 84 HIS A N 1
ATOM 637 C CA . HIS A 1 84 ? 4.409 -14.109 -5.219 1.00 98.19 84 HIS A CA 1
ATOM 638 C C . HIS A 1 84 ? 4.706 -12.653 -4.843 1.00 98.19 84 HIS A C 1
ATOM 640 O O . HIS A 1 84 ? 5.705 -12.089 -5.289 1.00 98.19 84 HIS A O 1
ATOM 646 N N . GLY A 1 85 ? 3.886 -12.072 -3.964 1.00 98.25 85 GLY A N 1
ATOM 647 C CA . GLY A 1 85 ? 4.120 -10.768 -3.337 1.00 98.25 85 GLY A CA 1
ATOM 648 C C . GLY A 1 85 ? 5.262 -10.785 -2.316 1.00 98.25 85 GLY A C 1
ATOM 649 O O . GLY A 1 85 ? 5.055 -10.491 -1.136 1.00 98.25 85 GLY A O 1
ATOM 650 N N . ASN A 1 86 ? 6.470 -11.145 -2.757 1.00 98.12 86 ASN A N 1
ATOM 651 C CA . ASN A 1 86 ? 7.653 -11.319 -1.914 1.00 98.12 86 ASN A CA 1
ATOM 652 C C . ASN A 1 86 ? 7.981 -10.060 -1.103 1.00 98.12 86 ASN A C 1
ATOM 654 O O . ASN A 1 86 ? 8.323 -10.163 0.065 1.00 98.12 86 ASN A O 1
ATOM 658 N N . GLY A 1 87 ? 7.816 -8.866 -1.675 1.00 98.31 87 GLY A N 1
ATOM 659 C CA . GLY A 1 87 ? 8.083 -7.621 -0.958 1.00 98.31 87 GLY A CA 1
ATOM 660 C C . GLY A 1 87 ? 7.143 -7.434 0.232 1.00 98.31 87 GLY A C 1
ATOM 661 O O . GLY A 1 87 ? 7.569 -7.052 1.319 1.00 98.31 87 GLY A O 1
ATOM 662 N N . THR A 1 88 ? 5.861 -7.762 0.050 1.00 98.31 88 THR A N 1
ATOM 663 C CA . THR A 1 88 ? 4.866 -7.731 1.131 1.00 98.31 88 THR A CA 1
ATOM 664 C C . THR A 1 88 ? 5.199 -8.751 2.215 1.00 98.31 88 THR A C 1
ATOM 666 O O . THR A 1 88 ? 5.138 -8.410 3.395 1.00 98.31 88 THR A O 1
ATOM 669 N N . GLN A 1 89 ? 5.583 -9.970 1.822 1.00 97.94 89 GLN A N 1
ATOM 670 C CA . GLN A 1 89 ? 6.037 -11.004 2.750 1.00 97.94 89 GLN A CA 1
ATOM 671 C C . GLN A 1 89 ? 7.216 -10.505 3.590 1.00 97.94 89 GLN A C 1
ATOM 673 O O . GLN A 1 89 ? 7.113 -10.501 4.811 1.00 97.94 89 GLN A O 1
ATOM 678 N N . GLU A 1 90 ? 8.296 -10.037 2.962 1.00 97.62 90 GLU A N 1
ATOM 679 C CA . GLU A 1 90 ? 9.505 -9.604 3.673 1.00 97.62 90 GLU A CA 1
ATOM 680 C C . GLU A 1 90 ? 9.230 -8.444 4.645 1.00 97.62 90 GLU A C 1
ATOM 682 O O . GLU A 1 90 ? 9.760 -8.416 5.753 1.00 97.62 90 GLU A O 1
ATOM 687 N N . ILE A 1 91 ? 8.352 -7.497 4.286 1.00 97.69 91 ILE A N 1
ATOM 688 C CA . ILE A 1 91 ? 8.011 -6.356 5.157 1.00 97.69 91 ILE A CA 1
ATOM 689 C C . ILE A 1 91 ? 7.299 -6.794 6.449 1.00 97.69 91 ILE A C 1
ATOM 691 O O . ILE A 1 91 ? 7.422 -6.119 7.480 1.00 97.69 91 ILE A O 1
ATOM 695 N N . PHE A 1 92 ? 6.528 -7.882 6.403 1.00 97.56 92 PHE A N 1
ATOM 696 C CA . PHE A 1 92 ? 5.697 -8.336 7.520 1.00 97.56 92 PHE A CA 1
ATOM 697 C C . PHE A 1 92 ? 6.090 -9.707 8.077 1.00 97.56 92 PHE A C 1
ATOM 699 O O . PHE A 1 92 ? 5.396 -10.190 8.965 1.00 97.56 92 PHE A O 1
ATOM 706 N N . TYR A 1 93 ? 7.197 -10.298 7.622 1.00 97.06 93 TYR A N 1
ATOM 707 C CA . TYR A 1 93 ? 7.575 -11.680 7.936 1.00 97.06 93 TYR A CA 1
ATOM 708 C C . TYR A 1 93 ? 7.607 -11.968 9.444 1.00 97.06 93 TYR A C 1
ATOM 710 O O . TYR A 1 93 ? 7.004 -12.933 9.904 1.00 97.06 93 TYR A O 1
ATOM 718 N N . ASP A 1 94 ? 8.213 -11.062 10.216 1.00 95.31 94 ASP A N 1
ATOM 719 C CA . ASP A 1 94 ? 8.313 -11.159 11.680 1.00 95.31 94 ASP A CA 1
ATOM 720 C C . ASP A 1 94 ? 7.286 -10.276 12.421 1.00 95.31 94 ASP A C 1
ATOM 722 O O . ASP A 1 94 ? 7.400 -10.022 13.623 1.00 95.31 94 ASP A O 1
ATOM 726 N N . SER A 1 95 ? 6.293 -9.727 11.712 1.00 90.38 95 SER A N 1
ATOM 727 C CA . SER A 1 95 ? 5.298 -8.830 12.308 1.00 90.38 95 SER A CA 1
ATOM 728 C C . SER A 1 95 ? 4.123 -9.612 12.900 1.00 90.38 95 SER A C 1
ATOM 730 O O . SER A 1 95 ? 3.377 -10.261 12.180 1.00 90.38 95 SER A O 1
ATOM 732 N N . ASN A 1 96 ? 3.898 -9.451 14.209 1.00 81.31 96 ASN A N 1
ATOM 733 C CA . ASN A 1 96 ? 2.758 -10.029 14.945 1.00 81.31 96 ASN A CA 1
ATOM 734 C C . ASN A 1 96 ? 1.662 -9.002 15.285 1.00 81.31 96 ASN A C 1
ATOM 736 O O . ASN A 1 96 ? 0.931 -9.164 16.263 1.00 81.31 96 ASN A O 1
ATOM 740 N N . SER A 1 97 ? 1.610 -7.897 14.544 1.00 68.12 97 SER A N 1
ATOM 741 C CA . SER A 1 97 ? 0.640 -6.816 14.754 1.00 68.12 97 SER A CA 1
ATOM 742 C C . SER A 1 97 ? -0.810 -7.250 14.547 1.00 68.12 97 SER A C 1
ATOM 744 O O . SER A 1 97 ? -1.094 -7.807 13.463 1.00 68.12 97 SER A O 1
#

Organism: Amblyomma americanum (NCBI:txid6943)

Foldseek 3Di:
DVDDDPCLVVQLVVQLVQLLVQLVCCLVVVDVGDDRDGPPAALQAAPPDDDPNHPHRSVQSNVVCCCVPVVDDDDDDDDPDPDDSVRSCVNCVVPPD

Radius of gyration: 13.63 Å; chains: 1; bounding box: 38×26×32 Å

InterPro domains:
  IPR000286 Histone deacetylase HDAC [PR01270] (40-63)
  IPR000286 Histone deacetylase HDAC [PR01270] (74-89)
  IPR023696 Ureohydrolase domain superfamily [SSF52768] (7-96)
  IPR023801 Histone deacetylase domain [PF00850] (6-96)
  IPR037138 Histone deacetylase domain superfamily [G3DSA:3.40.800.20] (1-97)

pLDDT: mean 95.51, std 8.47, range [49.12, 98.88]

Secondary structure (DSSP, 8-state):
--SS-TTHHHHHHHHHHHHHHHHHHHHTTS-S------SS--TT--SS--BTTBSS-HHHHHHHHHHHHH-----------SS--HHHHHHHTT---